Protein AF-A0A3D1DKV3-F1 (afdb_monomer)

Mean predicted aligned error: 3.33 Å

Sequence (65 aa):
MKSVILASISVSAIVGVVAVLDMAMGLIGQMGMAPFGGQTTMDIMFVIAAVLIGFMGWESVKEQK

Structure (mmCIF, N/CA/C/O backbone):
data_AF-A0A3D1DKV3-F1
#
_entry.id   AF-A0A3D1DKV3-F1
#
loop_
_atom_site.group_PDB
_atom_site.id
_atom_site.type_symbol
_atom_site.label_atom_id
_atom_site.label_alt_id
_atom_site.label_comp_id
_atom_site.label_asym_id
_atom_site.label_entity_id
_atom_site.label_seq_id
_atom_site.pdbx_PDB_ins_code
_atom_site.Cartn_x
_atom_site.Cartn_y
_atom_site.Cartn_z
_atom_site.occupancy
_atom_site.B_iso_or_equiv
_atom_site.auth_seq_id
_atom_site.auth_comp_id
_atom_site.auth_asym_id
_atom_site.auth_atom_id
_atom_site.pdbx_PDB_model_num
ATOM 1 N N . MET A 1 1 ? -22.162 -2.718 11.469 1.00 83.75 1 MET A N 1
ATOM 2 C CA . MET A 1 1 ? -21.187 -1.676 11.063 1.00 83.75 1 MET A CA 1
ATOM 3 C C . MET A 1 1 ? -19.773 -2.237 10.975 1.00 83.75 1 MET A C 1
ATOM 5 O O . MET A 1 1 ? -19.165 -2.107 9.923 1.00 83.75 1 MET A O 1
ATOM 9 N N . LYS A 1 2 ? -19.303 -2.970 11.993 1.00 90.62 2 LYS A N 1
ATOM 10 C CA . LYS A 1 2 ? -18.025 -3.704 11.992 1.00 90.62 2 LYS A CA 1
ATOM 11 C C . LYS A 1 2 ? -17.677 -4.448 10.692 1.00 90.62 2 LYS A C 1
ATOM 13 O O . LYS A 1 2 ? -16.568 -4.292 10.199 1.00 90.62 2 LYS A O 1
ATOM 18 N N . SER A 1 3 ? -18.617 -5.198 10.106 1.00 91.69 3 SER A N 1
ATOM 19 C CA . SER A 1 3 ? -18.382 -5.932 8.848 1.00 91.69 3 SER A CA 1
ATOM 20 C C . SER A 1 3 ? -18.084 -5.020 7.655 1.00 91.69 3 SER A C 1
ATOM 22 O O . SER A 1 3 ? -17.271 -5.373 6.811 1.00 91.69 3 SER A O 1
ATOM 24 N N . VAL A 1 4 ? -18.705 -3.836 7.600 1.00 94.81 4 VAL A N 1
ATOM 25 C CA . VAL A 1 4 ? -18.462 -2.843 6.541 1.00 94.81 4 VAL A CA 1
ATOM 26 C C . VAL A 1 4 ? -17.075 -2.228 6.711 1.00 94.81 4 VAL A C 1
ATOM 28 O O . VAL A 1 4 ? -16.341 -2.118 5.741 1.00 94.81 4 VAL A O 1
ATOM 31 N N . ILE A 1 5 ? -16.678 -1.907 7.946 1.00 94.50 5 ILE A N 1
ATOM 32 C CA . ILE A 1 5 ? -15.344 -1.359 8.230 1.00 94.50 5 ILE A CA 1
ATOM 33 C C . ILE A 1 5 ? -14.255 -2.380 7.876 1.00 94.50 5 ILE A C 1
ATOM 35 O O . ILE A 1 5 ? -13.281 -2.034 7.217 1.00 94.50 5 ILE A O 1
ATOM 39 N N . LEU A 1 6 ? -14.447 -3.651 8.242 1.00 95.06 6 LEU A N 1
ATOM 40 C CA . LEU A 1 6 ? -13.543 -4.739 7.858 1.00 95.06 6 LEU A CA 1
ATOM 41 C C . LEU A 1 6 ? -13.430 -4.902 6.338 1.00 95.06 6 LEU A C 1
ATOM 43 O O . LEU A 1 6 ? -12.325 -5.111 5.844 1.00 95.06 6 LEU A O 1
ATOM 47 N N . ALA A 1 7 ? -14.540 -4.774 5.605 1.00 96.25 7 ALA A N 1
ATOM 48 C CA . ALA A 1 7 ? -14.526 -4.799 4.144 1.00 96.25 7 ALA A CA 1
ATOM 49 C C . ALA A 1 7 ? -13.770 -3.596 3.552 1.00 96.25 7 ALA A C 1
ATOM 51 O O . ALA A 1 7 ? -13.002 -3.751 2.609 1.00 96.25 7 ALA A O 1
ATOM 52 N N . SER A 1 8 ? -13.925 -2.400 4.123 1.00 95.12 8 SER A N 1
ATOM 53 C CA . SER A 1 8 ? -13.181 -1.219 3.672 1.00 95.12 8 SER A CA 1
ATOM 54 C C . SER A 1 8 ? -11.676 -1.360 3.907 1.00 95.12 8 SER A C 1
ATOM 56 O O . SER A 1 8 ? -10.894 -1.045 3.014 1.00 95.12 8 SER A O 1
ATOM 58 N N . ILE A 1 9 ? -11.267 -1.879 5.071 1.00 96.88 9 ILE A N 1
ATOM 59 C CA . ILE A 1 9 ? -9.854 -2.150 5.383 1.00 96.88 9 ILE A CA 1
ATOM 60 C C . ILE A 1 9 ? -9.278 -3.203 4.431 1.00 96.88 9 ILE A C 1
ATOM 62 O O . ILE A 1 9 ? -8.142 -3.075 3.980 1.00 96.88 9 ILE A O 1
ATOM 66 N N . SER A 1 10 ? -10.034 -4.260 4.116 1.00 97.00 10 SER A N 1
ATOM 67 C CA . SER A 1 10 ? -9.536 -5.310 3.224 1.00 97.00 10 SER A CA 1
ATOM 68 C C . SER A 1 10 ? -9.366 -4.804 1.792 1.00 97.00 10 SER A C 1
ATOM 70 O O . SER A 1 10 ? -8.335 -5.068 1.175 1.00 97.00 10 SER A O 1
ATOM 72 N N . VAL A 1 11 ? -10.317 -4.017 1.282 1.00 97.50 11 VAL A N 1
ATOM 73 C CA . VAL A 1 11 ? -10.199 -3.381 -0.038 1.00 97.50 11 VAL A CA 1
ATOM 74 C C . VAL A 1 11 ? -9.030 -2.397 -0.063 1.00 97.50 11 VAL A C 1
ATOM 76 O O . VAL A 1 11 ? -8.234 -2.433 -1.001 1.00 97.50 11 VAL A O 1
ATOM 79 N N . SER A 1 12 ? -8.863 -1.564 0.970 1.00 97.62 12 SER A N 1
ATOM 80 C CA . SER A 1 12 ? -7.750 -0.610 1.021 1.00 97.62 12 SER A CA 1
ATOM 81 C C . SER A 1 12 ? -6.394 -1.310 1.093 1.00 97.62 12 SER A C 1
ATOM 83 O O . SER A 1 12 ? -5.445 -0.853 0.463 1.00 97.62 12 SER A O 1
ATOM 85 N N . ALA A 1 13 ? -6.296 -2.440 1.798 1.00 97.12 13 ALA A N 1
ATOM 86 C CA . ALA A 1 13 ? -5.080 -3.244 1.846 1.00 97.12 13 ALA A CA 1
ATOM 87 C C . ALA A 1 13 ? -4.705 -3.797 0.462 1.00 97.12 13 ALA A C 1
ATOM 89 O O . ALA A 1 13 ? -3.542 -3.714 0.070 1.00 97.12 13 ALA A O 1
ATOM 90 N N . ILE A 1 14 ? -5.681 -4.300 -0.304 1.00 97.44 14 ILE A N 1
ATOM 91 C CA . ILE A 1 14 ? -5.450 -4.769 -1.679 1.00 97.44 14 ILE A CA 1
ATOM 92 C C . ILE A 1 14 ? -4.955 -3.614 -2.554 1.00 97.44 14 ILE A C 1
ATOM 94 O O . ILE A 1 14 ? -3.948 -3.762 -3.240 1.00 97.44 14 ILE A O 1
ATOM 98 N N . VAL A 1 15 ? -5.611 -2.451 -2.492 1.00 96.75 15 VAL A N 1
ATOM 99 C CA . VAL A 1 15 ? -5.197 -1.257 -3.248 1.00 96.75 15 VAL A CA 1
ATOM 100 C C . VAL A 1 15 ? -3.779 -0.824 -2.873 1.00 96.75 15 VAL A C 1
ATOM 102 O O . VAL A 1 15 ? -2.982 -0.539 -3.762 1.00 96.75 15 VAL A O 1
ATOM 105 N N . GLY A 1 16 ? -3.431 -0.837 -1.584 1.00 97.31 16 GLY A N 1
ATOM 106 C CA . GLY A 1 16 ? -2.081 -0.525 -1.118 1.00 97.31 16 GLY A CA 1
ATOM 107 C C . GLY A 1 16 ? -1.025 -1.473 -1.691 1.00 97.31 16 GLY A C 1
ATOM 108 O O . GLY A 1 16 ? 0.012 -1.017 -2.163 1.00 97.31 16 GLY A O 1
ATOM 109 N N . VAL A 1 17 ? -1.298 -2.783 -1.722 1.00 96.94 17 VAL A N 1
ATOM 110 C CA . VAL A 1 17 ? -0.395 -3.772 -2.339 1.00 96.94 17 VAL A CA 1
ATOM 111 C C . VAL A 1 17 ? -0.248 -3.527 -3.840 1.00 96.94 17 VAL A C 1
ATOM 113 O O . VAL A 1 17 ? 0.870 -3.533 -4.352 1.00 96.94 17 VAL A O 1
ATOM 116 N N . VAL A 1 18 ? -1.355 -3.278 -4.543 1.00 96.62 18 VAL A N 1
ATOM 117 C CA . VAL A 1 18 ? -1.335 -2.995 -5.985 1.00 96.62 18 VAL A CA 1
ATOM 118 C C . VAL A 1 18 ? -0.540 -1.724 -6.282 1.00 96.62 18 VAL A C 1
ATOM 120 O O . VAL A 1 18 ? 0.264 -1.741 -7.203 1.00 96.62 18 VAL A O 1
ATOM 123 N N . ALA A 1 19 ? -0.678 -0.668 -5.479 1.00 96.62 19 ALA A N 1
ATOM 124 C CA . ALA A 1 19 ? 0.078 0.575 -5.642 1.00 96.62 19 ALA A CA 1
ATOM 125 C C . ALA A 1 19 ? 1.589 0.391 -5.411 1.00 96.62 19 ALA A C 1
ATOM 127 O O . ALA A 1 19 ? 2.403 0.941 -6.147 1.00 96.62 19 ALA A O 1
ATOM 128 N N . VAL A 1 20 ? 1.995 -0.428 -4.432 1.00 95.81 20 VAL A N 1
ATOM 129 C CA . VAL A 1 20 ? 3.420 -0.761 -4.238 1.00 95.81 20 VAL A CA 1
ATOM 130 C C . VAL A 1 20 ? 3.977 -1.523 -5.442 1.00 95.81 20 VAL A C 1
ATOM 132 O O . VAL A 1 20 ? 5.089 -1.238 -5.890 1.00 95.81 20 VAL A O 1
ATOM 135 N N . LEU A 1 21 ? 3.217 -2.485 -5.972 1.00 95.06 21 LEU A N 1
ATOM 136 C CA . LEU A 1 21 ? 3.607 -3.232 -7.168 1.00 95.06 21 LEU A CA 1
ATOM 137 C C . LEU A 1 21 ? 3.647 -2.335 -8.411 1.00 95.06 21 LEU A C 1
ATOM 139 O O . LEU A 1 21 ? 4.565 -2.476 -9.216 1.00 95.06 21 LEU A O 1
ATOM 143 N N . ASP A 1 22 ? 2.697 -1.408 -8.550 1.00 95.12 22 ASP A N 1
ATOM 144 C CA . ASP A 1 22 ? 2.657 -0.428 -9.638 1.00 95.12 22 ASP A CA 1
ATOM 145 C C . ASP A 1 22 ? 3.901 0.454 -9.638 1.00 95.12 22 ASP A C 1
ATOM 147 O O . ASP A 1 22 ? 4.617 0.517 -10.636 1.00 95.12 22 ASP A O 1
ATOM 151 N N . MET A 1 23 ? 4.241 1.007 -8.473 1.00 94.56 23 MET A N 1
ATOM 152 C CA . MET A 1 23 ? 5.444 1.806 -8.289 1.00 94.56 23 MET A CA 1
ATOM 153 C C . MET A 1 23 ? 6.705 1.007 -8.629 1.00 94.56 23 MET A C 1
ATOM 155 O O . MET A 1 23 ? 7.588 1.507 -9.324 1.00 94.56 23 MET A O 1
ATOM 159 N N . ALA A 1 24 ? 6.797 -0.250 -8.179 1.00 94.06 24 ALA A N 1
ATOM 160 C CA . ALA A 1 24 ? 7.923 -1.119 -8.509 1.00 94.06 24 ALA A CA 1
ATOM 161 C C . ALA A 1 24 ? 8.029 -1.364 -10.025 1.00 94.06 24 ALA A C 1
ATOM 163 O O . ALA A 1 24 ? 9.125 -1.287 -10.579 1.00 94.06 24 ALA A O 1
ATOM 164 N N . MET A 1 25 ? 6.901 -1.600 -10.706 1.00 93.94 25 MET A N 1
ATOM 165 C CA . MET A 1 25 ? 6.842 -1.775 -12.162 1.00 93.94 25 MET A CA 1
ATOM 166 C C . MET A 1 25 ? 7.190 -0.492 -12.929 1.00 93.94 25 MET A C 1
ATOM 168 O O . MET A 1 25 ? 7.900 -0.556 -13.934 1.00 93.94 25 MET A O 1
ATOM 172 N N . GLY A 1 26 ? 6.751 0.670 -12.441 1.00 91.56 26 GLY A N 1
ATOM 173 C CA . GLY A 1 26 ? 7.124 1.976 -12.980 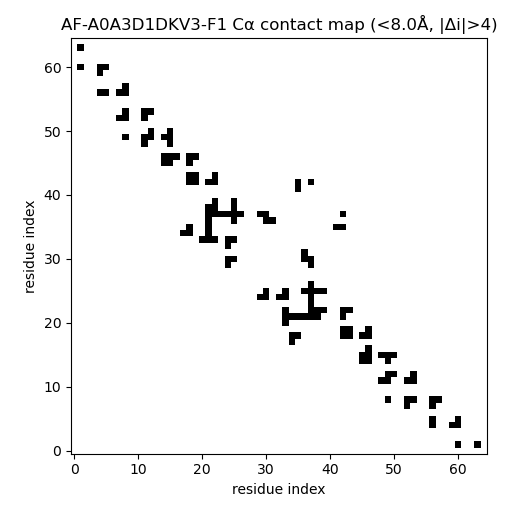1.00 91.56 26 GLY A CA 1
ATOM 174 C C . GLY A 1 26 ? 8.630 2.227 -12.887 1.00 91.56 26 GLY A C 1
ATOM 175 O O . GLY A 1 26 ? 9.250 2.632 -13.869 1.00 91.56 26 GLY A O 1
ATOM 176 N N . LEU A 1 27 ? 9.245 1.896 -11.745 1.00 88.62 27 LEU A N 1
ATOM 177 C CA . LEU A 1 27 ? 10.682 2.077 -11.506 1.00 88.62 27 LEU A CA 1
ATOM 178 C C . LEU A 1 27 ? 11.569 1.173 -12.377 1.00 88.62 27 LEU A C 1
ATOM 180 O O . LEU A 1 27 ? 12.661 1.588 -12.758 1.00 88.62 27 LEU A O 1
ATOM 184 N N . ILE A 1 28 ? 11.110 -0.034 -12.728 1.00 92.19 28 ILE A N 1
ATOM 185 C CA . ILE A 1 28 ? 11.826 -0.937 -13.653 1.00 92.19 28 ILE A CA 1
ATOM 186 C C . ILE A 1 28 ? 11.511 -0.662 -15.137 1.00 92.19 28 ILE A C 1
ATOM 188 O O . ILE A 1 28 ? 11.973 -1.398 -16.006 1.00 92.19 28 ILE A O 1
ATOM 192 N N . GLY A 1 29 ? 10.731 0.383 -15.445 1.00 87.56 29 GLY A N 1
ATOM 193 C CA . GLY A 1 29 ? 10.411 0.804 -16.814 1.00 87.56 29 GLY A CA 1
ATOM 194 C C . GLY A 1 29 ? 9.284 0.019 -17.496 1.00 87.56 29 GLY A C 1
ATOM 195 O O . GLY A 1 29 ? 9.065 0.178 -18.695 1.00 87.56 29 GLY A O 1
ATOM 196 N N . GLN A 1 30 ? 8.533 -0.804 -16.760 1.00 90.00 30 GLN A N 1
ATOM 197 C CA . GLN A 1 30 ? 7.478 -1.672 -17.295 1.00 90.00 30 GLN A CA 1
ATOM 198 C C . GLN A 1 30 ? 6.080 -1.025 -17.205 1.00 90.00 30 GLN A C 1
ATOM 200 O O . GLN A 1 30 ? 5.111 -1.656 -16.781 1.00 90.00 30 GLN A O 1
ATOM 205 N N . MET A 1 31 ? 5.952 0.239 -17.625 1.00 83.69 31 MET A N 1
ATOM 206 C CA . MET A 1 31 ? 4.710 1.019 -17.459 1.00 83.69 31 MET A CA 1
ATOM 207 C C . MET A 1 31 ? 3.494 0.424 -18.187 1.00 83.69 31 MET 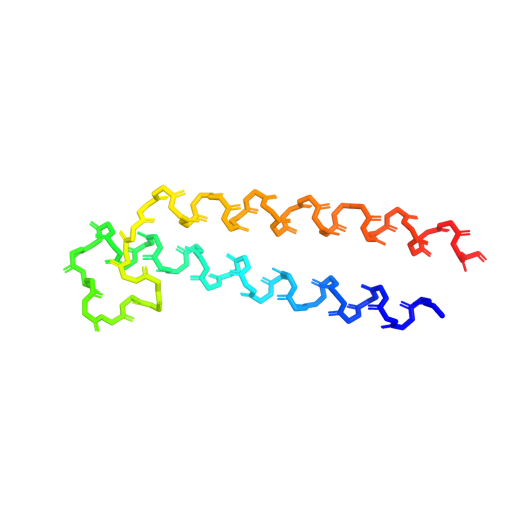A C 1
ATOM 209 O O . MET A 1 31 ? 2.368 0.576 -17.730 1.00 83.69 31 MET A O 1
ATOM 213 N N . GLY A 1 32 ? 3.701 -0.301 -19.292 1.00 84.88 3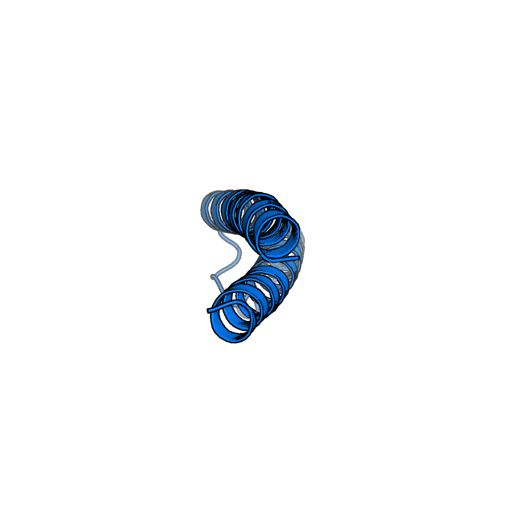2 GLY A N 1
ATOM 214 C CA . GLY A 1 32 ? 2.610 -0.927 -20.052 1.00 84.88 32 GLY A CA 1
ATOM 215 C C . GLY A 1 32 ? 1.885 -2.063 -19.320 1.00 84.88 32 GLY A C 1
ATOM 216 O O . GLY A 1 32 ? 0.816 -2.474 -19.755 1.00 84.88 32 GLY A O 1
ATOM 217 N N . MET A 1 33 ? 2.458 -2.575 -18.226 1.00 85.62 33 MET A N 1
ATOM 218 C CA . MET A 1 33 ? 1.857 -3.623 -17.387 1.00 85.62 33 MET A CA 1
ATOM 219 C C . MET A 1 33 ? 1.474 -3.105 -15.995 1.00 85.62 33 MET A C 1
ATOM 221 O O . MET A 1 33 ? 0.952 -3.866 -15.184 1.00 85.62 33 MET A O 1
ATOM 225 N N . ALA A 1 34 ? 1.762 -1.833 -15.715 1.00 89.75 34 ALA A N 1
ATOM 226 C CA . ALA A 1 34 ? 1.521 -1.198 -14.433 1.00 89.75 34 ALA A CA 1
ATOM 227 C C . ALA A 1 34 ? 0.017 -0.832 -14.319 1.00 89.75 34 ALA A C 1
ATOM 229 O O . ALA A 1 34 ? -0.476 -0.066 -15.153 1.00 89.75 34 ALA A O 1
ATOM 230 N N . PRO A 1 35 ? -0.737 -1.388 -13.346 1.00 85.75 35 PRO A N 1
ATOM 231 C CA . PRO A 1 35 ? -2.163 -1.117 -13.115 1.00 85.75 35 PRO A CA 1
ATOM 232 C C . PRO A 1 35 ? -2.596 0.360 -13.121 1.00 85.75 35 PRO A C 1
ATOM 234 O O . PRO A 1 35 ? -3.702 0.669 -13.565 1.00 85.75 35 PRO A O 1
ATOM 237 N N . PHE A 1 36 ? -1.750 1.262 -12.628 1.00 87.81 36 PHE A N 1
ATOM 238 C CA . PHE A 1 36 ? -1.961 2.709 -12.530 1.00 87.81 36 PHE A CA 1
ATOM 239 C C . PHE A 1 36 ? -1.005 3.503 -13.434 1.00 87.81 36 PHE A C 1
ATOM 241 O O . PHE A 1 36 ? -0.908 4.726 -13.329 1.00 87.81 36 PHE A O 1
ATOM 248 N N . GLY A 1 37 ? -0.336 2.823 -14.368 1.00 86.25 37 GLY A N 1
ATOM 249 C CA . GLY A 1 37 ? 0.537 3.441 -15.363 1.00 86.25 37 GLY A CA 1
ATOM 250 C C . GLY A 1 37 ? 1.949 3.760 -14.868 1.00 86.25 37 GLY A C 1
ATOM 251 O O . GLY A 1 37 ? 2.678 4.450 -15.578 1.00 86.25 37 GLY A O 1
ATOM 252 N N . 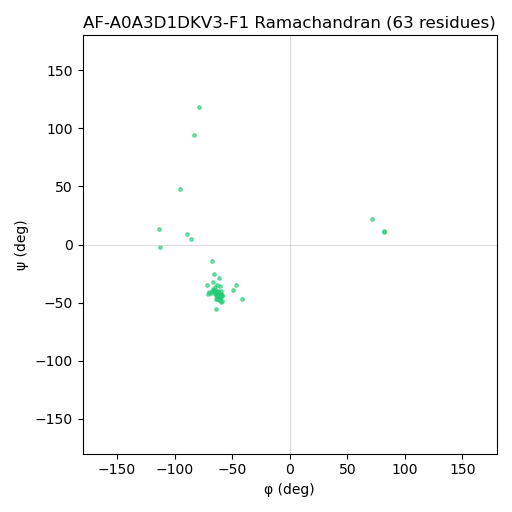GLY A 1 38 ? 2.359 3.274 -13.691 1.00 85.81 38 GLY A N 1
ATOM 253 C CA . GLY A 1 38 ? 3.701 3.482 -13.143 1.00 85.81 38 GLY A CA 1
ATOM 254 C C . GLY A 1 38 ? 3.947 4.918 -12.679 1.00 85.81 38 GLY A C 1
ATOM 255 O O . GLY A 1 38 ? 5.095 5.372 -12.646 1.00 85.81 38 GLY A O 1
ATOM 256 N N . GLN A 1 39 ? 2.881 5.669 -12.384 1.00 91.56 39 GLN A N 1
ATOM 257 C CA . GLN A 1 39 ? 2.983 7.062 -11.970 1.00 91.56 3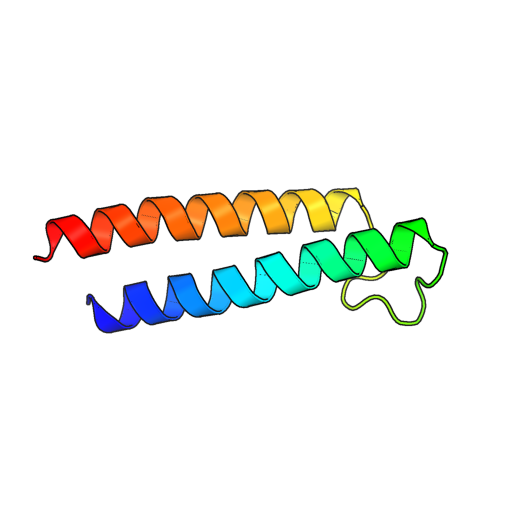9 GLN A CA 1
ATOM 258 C C . GLN A 1 39 ? 3.286 7.145 -10.471 1.00 91.56 39 GLN A C 1
ATOM 260 O O . GLN A 1 39 ? 2.384 7.237 -9.640 1.00 91.56 39 GLN A O 1
ATOM 265 N N . THR A 1 40 ? 4.574 7.256 -10.140 1.00 90.75 40 THR A N 1
ATOM 266 C CA . THR A 1 40 ? 5.082 7.221 -8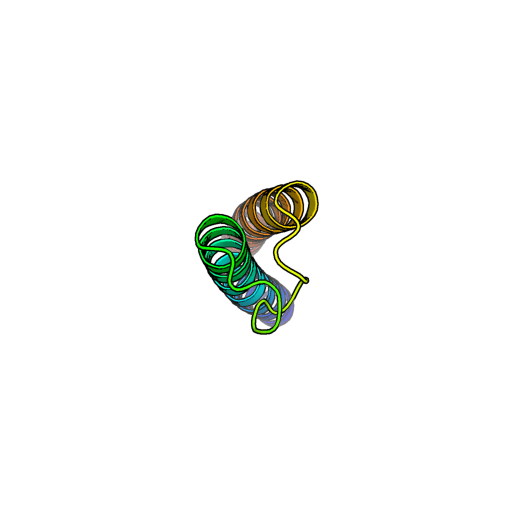.756 1.00 90.75 40 THR A CA 1
ATOM 267 C C . THR A 1 40 ? 4.334 8.144 -7.788 1.00 90.75 40 THR A C 1
ATOM 269 O O . THR A 1 40 ? 4.090 7.780 -6.641 1.00 90.75 40 THR A O 1
ATOM 272 N N . THR A 1 41 ? 3.942 9.348 -8.221 1.0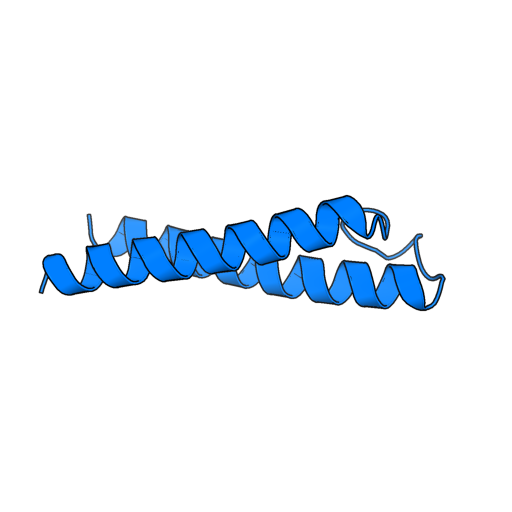0 93.62 41 THR A N 1
ATOM 273 C CA . THR A 1 41 ? 3.182 10.278 -7.371 1.00 93.62 41 THR A CA 1
ATOM 274 C C . THR A 1 41 ? 1.817 9.717 -6.966 1.00 93.62 41 THR A C 1
ATOM 276 O O . THR A 1 41 ? 1.437 9.853 -5.806 1.00 93.62 41 THR A O 1
ATOM 279 N N . MET A 1 42 ? 1.091 9.079 -7.887 1.00 94.00 42 MET A N 1
ATOM 280 C CA . MET A 1 42 ? -0.209 8.465 -7.596 1.00 94.00 42 MET A CA 1
ATOM 281 C C . MET A 1 42 ? -0.056 7.233 -6.710 1.00 94.00 42 MET A C 1
ATOM 283 O O . MET A 1 42 ? -0.816 7.073 -5.756 1.00 94.00 42 MET A O 1
ATOM 287 N N . ASP A 1 43 ? 0.963 6.415 -6.961 1.00 94.06 43 ASP A N 1
ATOM 288 C CA . ASP A 1 43 ? 1.225 5.216 -6.166 1.00 94.06 43 ASP A CA 1
ATOM 289 C C . ASP A 1 43 ? 1.492 5.558 -4.702 1.00 94.06 43 ASP A C 1
ATOM 291 O O . ASP A 1 43 ? 0.902 4.968 -3.796 1.00 94.06 43 ASP A O 1
ATOM 295 N N . ILE A 1 44 ? 2.320 6.579 -4.459 1.00 95.50 44 ILE A N 1
ATOM 296 C CA . ILE A 1 44 ? 2.602 7.075 -3.109 1.00 95.50 44 ILE A CA 1
ATOM 297 C C . ILE A 1 44 ? 1.309 7.536 -2.425 1.00 95.50 44 ILE A C 1
ATOM 299 O O . ILE A 1 44 ? 1.083 7.207 -1.258 1.00 95.50 44 ILE A O 1
ATOM 303 N N . MET A 1 45 ? 0.436 8.255 -3.137 1.00 97.25 45 MET A N 1
ATOM 304 C CA . MET A 1 45 ? -0.843 8.709 -2.582 1.00 97.25 45 MET A CA 1
ATOM 305 C C . MET A 1 45 ? -1.754 7.533 -2.218 1.00 97.25 45 MET A C 1
ATOM 307 O O . MET A 1 45 ? -2.355 7.544 -1.142 1.00 97.25 45 MET A O 1
ATOM 311 N N . PHE A 1 46 ? -1.820 6.492 -3.053 1.00 96.44 46 PHE A N 1
ATOM 312 C CA . PHE A 1 46 ? -2.591 5.286 -2.746 1.00 96.44 46 PHE A CA 1
ATOM 313 C C . PHE A 1 46 ? -2.029 4.512 -1.556 1.00 96.44 46 PHE A C 1
ATOM 315 O O . PHE A 1 46 ? -2.805 4.050 -0.720 1.00 96.44 46 PHE A O 1
ATOM 322 N N . VAL A 1 47 ? -0.706 4.406 -1.429 1.00 97.06 47 VAL A N 1
ATOM 323 C CA . VAL A 1 47 ? -0.069 3.760 -0.273 1.00 97.06 47 VAL A CA 1
ATOM 324 C C . VAL A 1 47 ? -0.385 4.520 1.015 1.00 97.06 47 VAL A C 1
ATOM 326 O O . VAL A 1 47 ? -0.810 3.910 1.996 1.00 97.06 47 VAL A O 1
ATOM 329 N N . ILE A 1 48 ? -0.249 5.850 1.013 1.00 97.94 48 ILE A N 1
ATOM 330 C CA . ILE A 1 48 ? -0.587 6.684 2.175 1.00 97.94 48 ILE A CA 1
ATOM 331 C C . ILE A 1 48 ? -2.070 6.526 2.530 1.00 97.94 48 ILE A C 1
ATOM 333 O O . ILE A 1 48 ? -2.403 6.287 3.690 1.00 97.94 48 ILE A O 1
ATOM 337 N N . ALA A 1 49 ? -2.962 6.600 1.540 1.00 97.62 49 ALA A N 1
ATOM 338 C CA . ALA A 1 49 ? -4.395 6.427 1.754 1.00 97.62 49 ALA A CA 1
ATOM 339 C C . ALA A 1 49 ? -4.729 5.040 2.328 1.00 97.62 49 ALA A C 1
ATOM 341 O O . ALA A 1 49 ? -5.512 4.941 3.271 1.00 97.62 49 ALA A O 1
ATOM 342 N N . ALA A 1 50 ? -4.104 3.974 1.819 1.00 97.75 50 ALA A N 1
ATOM 343 C CA . ALA A 1 50 ? -4.298 2.615 2.315 1.00 97.75 50 ALA A CA 1
ATOM 344 C C . ALA A 1 50 ? -3.880 2.467 3.787 1.00 97.75 50 ALA A C 1
ATOM 346 O O . ALA A 1 50 ? -4.604 1.845 4.567 1.00 97.75 50 ALA A O 1
ATOM 347 N N . VAL A 1 51 ? -2.756 3.079 4.179 1.00 97.75 51 VAL A N 1
ATOM 348 C CA . VAL A 1 51 ? -2.288 3.108 5.574 1.00 97.75 51 VAL A CA 1
ATOM 349 C C . VAL A 1 51 ? -3.267 3.869 6.467 1.00 97.75 51 VAL A C 1
ATOM 351 O O . VAL A 1 51 ? -3.647 3.358 7.520 1.00 97.75 51 VAL A O 1
ATOM 354 N N . LEU A 1 52 ? -3.718 5.053 6.043 1.00 98.12 52 LEU A N 1
ATOM 355 C CA . LEU A 1 52 ? -4.670 5.866 6.806 1.00 98.12 52 LEU A CA 1
ATOM 356 C C . LEU A 1 52 ? -6.007 5.141 7.005 1.00 98.12 52 LEU A C 1
ATOM 358 O O . LEU A 1 52 ? -6.501 5.066 8.129 1.00 98.12 52 LEU A O 1
ATOM 362 N N . ILE A 1 53 ? -6.563 4.547 5.943 1.00 97.19 53 ILE A N 1
ATOM 363 C CA . ILE A 1 53 ? -7.816 3.781 6.014 1.00 97.19 53 ILE A CA 1
ATOM 364 C C . ILE A 1 53 ? -7.654 2.564 6.930 1.00 97.19 53 ILE A C 1
ATOM 366 O O . ILE A 1 53 ? -8.530 2.294 7.752 1.00 97.19 53 ILE A O 1
ATOM 370 N N . GLY A 1 54 ? -6.530 1.849 6.827 1.00 96.88 54 GLY A N 1
ATOM 371 C CA . GLY A 1 54 ? -6.231 0.711 7.693 1.00 96.88 54 GLY A CA 1
ATOM 372 C C . GLY A 1 54 ? -6.157 1.107 9.169 1.00 96.88 54 GLY A C 1
ATOM 373 O O . GLY A 1 54 ? -6.765 0.447 10.011 1.00 96.88 54 GLY A O 1
ATOM 374 N N . PHE A 1 55 ? -5.468 2.210 9.476 1.00 97.25 55 PHE A N 1
ATOM 375 C CA . PHE A 1 55 ? -5.330 2.729 10.836 1.00 97.25 55 PHE A CA 1
ATOM 376 C C . PHE A 1 55 ? -6.678 3.172 11.423 1.00 97.25 55 PHE A C 1
ATOM 378 O O . PHE A 1 55 ? -7.106 2.640 12.448 1.00 97.25 55 PHE A O 1
ATOM 385 N N . MET A 1 56 ? -7.389 4.071 10.736 1.00 97.00 56 MET A N 1
ATOM 386 C CA . MET A 1 56 ? -8.681 4.596 11.195 1.00 97.00 56 MET A CA 1
ATOM 387 C C . MET A 1 56 ? -9.738 3.492 11.310 1.00 97.00 56 MET A C 1
ATOM 389 O O . MET A 1 56 ? -10.524 3.449 12.261 1.00 97.00 56 MET A O 1
ATOM 393 N N . GLY A 1 57 ? -9.753 2.567 10.346 1.00 96.06 57 GLY A N 1
ATOM 394 C CA . GLY A 1 57 ? -10.655 1.426 10.366 1.00 96.06 57 GLY A CA 1
ATOM 395 C C . GLY A 1 57 ? -10.370 0.493 11.543 1.00 96.06 57 GLY A C 1
ATOM 396 O O . GLY A 1 57 ? -11.301 0.021 12.194 1.00 96.06 57 GLY A O 1
ATOM 397 N N . TRP A 1 58 ? -9.098 0.239 11.851 1.00 95.56 58 TRP A N 1
ATOM 398 C CA . TRP A 1 58 ? -8.709 -0.595 12.985 1.00 95.56 58 TRP A CA 1
ATOM 399 C C . TRP A 1 58 ? -9.118 0.014 14.330 1.00 95.56 58 TRP A C 1
ATOM 401 O O . TRP A 1 58 ? -9.646 -0.707 15.181 1.00 95.56 58 TRP A O 1
ATOM 411 N N . GLU A 1 59 ? -8.930 1.324 14.513 1.00 96.75 59 GLU A N 1
ATOM 412 C CA . GLU A 1 59 ? -9.417 2.041 15.700 1.00 96.75 59 GLU A CA 1
ATOM 413 C C . GLU A 1 59 ? -10.939 1.919 15.831 1.00 96.75 59 GLU A C 1
ATOM 415 O O . GLU A 1 59 ? -11.434 1.455 16.857 1.00 96.75 59 GLU A O 1
ATOM 420 N N . SER A 1 60 ? -11.676 2.167 14.746 1.00 95.75 60 SER A N 1
ATOM 421 C CA . SER A 1 60 ? -13.141 2.043 14.727 1.00 95.75 60 SER A CA 1
ATOM 422 C C . SER A 1 60 ? -13.628 0.620 15.052 1.00 95.75 60 SER A C 1
ATOM 424 O O . SE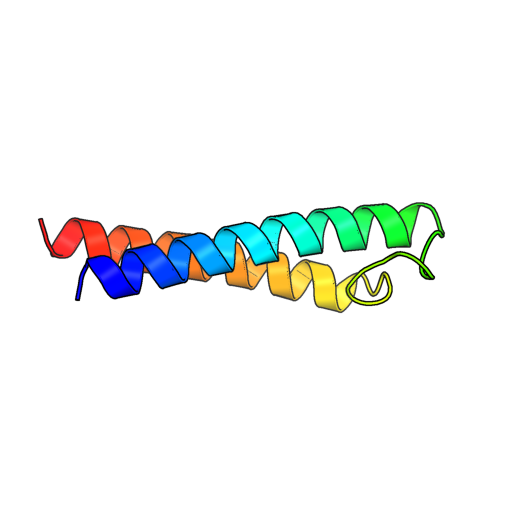R A 1 60 ? -14.667 0.427 15.683 1.00 95.75 60 SER A O 1
ATOM 426 N N . VAL A 1 61 ? -12.896 -0.416 14.623 1.00 94.94 61 VAL A N 1
ATOM 427 C CA . VAL A 1 61 ? -13.212 -1.822 14.940 1.00 94.94 61 VAL A CA 1
ATOM 428 C C . VAL A 1 61 ? -12.919 -2.155 16.404 1.00 94.94 61 VAL A C 1
ATOM 430 O O . VAL A 1 61 ? -13.641 -2.967 16.991 1.00 94.94 61 VAL A O 1
ATOM 433 N N . LYS A 1 62 ? -11.869 -1.563 16.987 1.00 93.94 62 LYS A N 1
ATOM 434 C CA . LYS A 1 62 ? -11.531 -1.708 18.408 1.00 93.94 62 LYS A CA 1
ATOM 435 C C . LYS A 1 62 ? -12.567 -1.049 19.313 1.00 93.94 62 LYS A C 1
ATOM 437 O O . LYS A 1 62 ? -12.907 -1.652 20.320 1.00 93.94 62 LYS A O 1
ATOM 442 N N . GLU A 1 63 ? -13.082 0.121 18.948 1.00 93.69 63 GLU A N 1
ATOM 443 C CA . GLU A 1 63 ? -14.134 0.817 19.707 1.00 93.69 63 GLU A CA 1
ATOM 444 C C . GLU A 1 63 ? -15.473 0.067 19.709 1.00 93.69 63 GLU A C 1
ATOM 446 O O . GLU A 1 63 ? -16.276 0.221 20.621 1.00 93.69 63 GLU A O 1
ATOM 451 N N . GLN A 1 64 ? -15.719 -0.764 18.692 1.00 87.62 64 GLN A N 1
ATOM 452 C CA . GLN A 1 64 ? -16.919 -1.603 18.584 1.00 87.62 64 GLN A CA 1
ATOM 453 C C . GLN A 1 64 ? -16.766 -2.990 19.242 1.00 87.62 64 GLN A C 1
ATOM 455 O O . GLN A 1 64 ? -17.598 -3.869 18.992 1.00 87.62 64 GLN A O 1
ATOM 460 N N . LYS A 1 65 ? -15.682 -3.241 19.988 1.00 64.38 65 LYS A N 1
ATOM 461 C CA . LYS A 1 65 ? -15.549 -4.431 20.846 1.00 64.38 65 LYS A CA 1
ATOM 462 C C . LYS A 1 65 ? -16.155 -4.170 22.214 1.00 64.38 65 LYS A C 1
ATOM 464 O O . LYS A 1 65 ? -16.777 -5.130 22.713 1.00 64.38 65 LYS A O 1
#

Foldseek 3Di:
DLVVLVVQLVVLVVQLVLLVVLCVCLVVVNQVPRPVSNPNVVSVVSNVVSVVSNVVSVVVNVVVD

Solvent-accessible surface area (backbone atoms only — not comparable to full-atom values): 3346 Å² total; per-residue (Å²): 110,64,69,57,43,52,49,51,31,52,53,30,48,52,50,22,53,50,22,54,51,14,33,53,28,23,74,73,68,43,33,93,78,18,90,75,53,22,45,54,73,59,24,52,50,42,35,53,50,19,52,52,46,38,51,57,36,50,52,57,49,59,75,73,108

pLDDT: mean 93.29, std 5.42, range [64.38, 98.12]

Radius of gyration: 13.95 Å; Cα contacts (8 Å, |Δi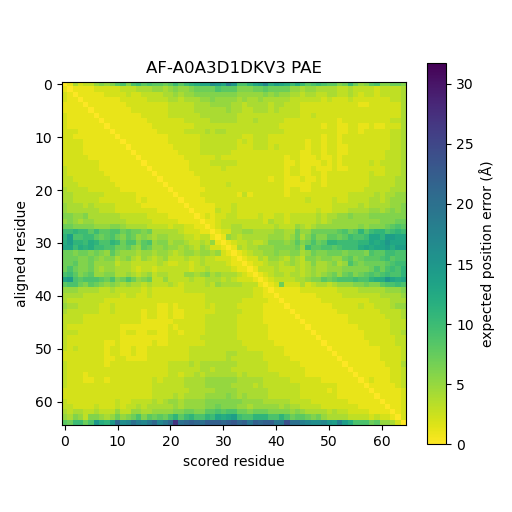|>4): 74; chains: 1; bounding box: 33×16×41 Å

Secondary structure (DSSP, 8-state):
-HHHHHHHHHHHHHHHHHHHHHHHHHHTT-GGG-TTTT-HHHHHHHHHHHHHHHHHHHHHHHHT-